Protein AF-A0A7S0LPW2-F1 (afdb_monomer_lite)

Organism: NCBI:txid221442

Sequence (135 aa):
GGEVVAKAKLTKRDVTAEFAHLPLVSHPYGARLLKRLVQAQPFFAGELCSELSGSLKQWAFQGGGWLVLALLECESTSATVVSELSADVAAISSSDALGCRSLADALAKVQASVSVTGKEEQKSTKVAKKRKAPK

Foldseek 3Di:
DDDDDPPPPPDPPPPPVVPVPPDLLLRPVSLVVLLVCVQVPVVSLLVVLVVCQPPLVVSCLSNNLSNLQSSCVRPNRVVSSLVNCVVPLVVLCPDPRPSSVVSSVSSVVVVVVVVVVVDDDDDDDDDDDDDDDDD

Radius of gyration: 26.69 Å; chains: 1; bounding box: 85×32×100 Å

pLDDT: mean 76.05, std 19.32, range [38.28, 93.81]

Secondary structure (DSSP, 8-state):
--------------TTTTTTTS-TTTSHHHHHHHHHHHHH-HHHHHHHHHHTTTTHHHHIIIIIHHHHHHHHHSHHHHHHHHHHHGGGHHHHHT-S-HHHHHHHHHHHHHHHHHHHTT-----------------

Structure (mmCIF, N/CA/C/O backbone):
data_AF-A0A7S0LPW2-F1
#
_entry.id   AF-A0A7S0LPW2-F1
#
loop_
_atom_site.group_PDB
_atom_site.id
_atom_site.type_symbol
_atom_site.label_atom_id
_atom_site.label_alt_id
_atom_site.label_comp_id
_atom_site.label_asym_id
_atom_site.label_entity_id
_atom_site.label_seq_id
_atom_site.pdbx_PDB_ins_code
_atom_site.Cartn_x
_atom_site.Cartn_y
_atom_site.Cartn_z
_atom_site.occupancy
_atom_site.B_iso_or_equiv
_atom_site.auth_seq_id
_atom_site.auth_comp_id
_atom_site.auth_asym_id
_atom_site.auth_atom_id
_atom_site.pdbx_PDB_model_num
ATOM 1 N N . GLY A 1 1 ? 33.174 14.555 -50.058 1.00 38.28 1 GLY A N 1
ATOM 2 C CA . GLY A 1 1 ? 32.525 13.240 -49.909 1.00 38.28 1 GLY A CA 1
ATOM 3 C C . GLY A 1 1 ? 31.468 13.387 -48.848 1.00 38.28 1 GLY A C 1
ATOM 4 O O . GLY A 1 1 ? 31.815 13.806 -47.757 1.00 38.28 1 GLY A O 1
ATOM 5 N N . GLY A 1 2 ? 30.201 13.202 -49.221 1.00 40.41 2 GLY A N 1
ATOM 6 C CA . GLY A 1 2 ? 29.039 13.521 -48.394 1.00 40.41 2 GLY A CA 1
ATOM 7 C C . GLY A 1 2 ? 28.880 12.567 -47.216 1.00 40.41 2 GLY A C 1
ATOM 8 O O . GLY A 1 2 ? 28.758 11.359 -47.399 1.00 40.41 2 GLY A O 1
ATOM 9 N N . GLU A 1 3 ? 28.868 13.143 -46.021 1.00 40.09 3 GLU A N 1
ATOM 10 C CA . GLU A 1 3 ? 28.544 12.479 -44.767 1.00 40.09 3 GLU A CA 1
ATOM 11 C C . GLU A 1 3 ? 27.021 12.318 -44.699 1.00 40.09 3 GLU A C 1
ATOM 13 O O . GLU A 1 3 ? 26.263 13.269 -44.501 1.00 40.09 3 GLU A O 1
ATOM 18 N N . VAL A 1 4 ? 26.555 11.110 -45.009 1.00 49.97 4 VAL A N 1
ATOM 19 C CA . VAL A 1 4 ? 25.130 10.799 -45.081 1.00 49.97 4 VAL A CA 1
ATOM 20 C C . VAL A 1 4 ? 24.617 10.552 -43.668 1.00 49.97 4 VAL A C 1
ATOM 22 O O . VAL A 1 4 ? 24.872 9.513 -43.067 1.00 49.97 4 VAL A O 1
ATOM 25 N N . VAL A 1 5 ? 23.883 11.546 -43.174 1.00 48.16 5 VAL A N 1
ATOM 26 C CA . VAL A 1 5 ? 22.866 11.510 -42.117 1.00 48.16 5 VAL A CA 1
ATOM 27 C C . VAL A 1 5 ? 22.393 10.084 -41.806 1.00 48.16 5 VAL A C 1
ATOM 29 O O . VAL A 1 5 ? 21.581 9.499 -42.533 1.00 48.16 5 VAL A O 1
ATOM 32 N N . ALA A 1 6 ? 22.864 9.534 -40.686 1.00 54.66 6 ALA A N 1
ATOM 33 C CA . ALA A 1 6 ? 22.318 8.315 -40.114 1.00 54.66 6 ALA A CA 1
ATOM 34 C C . ALA A 1 6 ? 20.886 8.601 -39.633 1.00 54.66 6 ALA A C 1
ATOM 36 O O . ALA A 1 6 ? 20.649 9.103 -38.536 1.00 54.66 6 ALA A O 1
ATOM 37 N N . LYS A 1 7 ? 19.910 8.303 -40.497 1.00 46.41 7 LYS A N 1
ATOM 38 C CA . LYS A 1 7 ? 18.485 8.249 -40.162 1.00 46.41 7 LYS A CA 1
ATOM 39 C C . LYS A 1 7 ? 18.294 7.321 -38.960 1.00 46.41 7 LYS A C 1
ATOM 41 O O . LYS A 1 7 ? 18.351 6.099 -39.098 1.00 46.41 7 LYS A O 1
ATOM 46 N N . ALA A 1 8 ? 18.001 7.906 -37.804 1.00 49.44 8 ALA A N 1
ATOM 47 C CA . ALA A 1 8 ? 17.464 7.205 -36.651 1.00 49.44 8 ALA A CA 1
ATOM 48 C C . ALA A 1 8 ? 16.111 6.577 -37.029 1.00 49.44 8 ALA A C 1
ATOM 50 O O . ALA A 1 8 ? 15.056 7.206 -36.952 1.00 49.44 8 ALA A O 1
ATOM 51 N N . LYS A 1 9 ? 16.130 5.315 -37.468 1.00 48.34 9 LYS A N 1
ATOM 52 C CA . LYS A 1 9 ? 14.947 4.455 -37.434 1.00 48.34 9 LYS A CA 1
ATOM 53 C C . LYS A 1 9 ? 14.736 4.072 -35.973 1.00 48.34 9 LYS A C 1
ATOM 55 O O . LYS A 1 9 ? 15.329 3.110 -35.487 1.00 48.34 9 LYS A O 1
ATOM 60 N N . LEU A 1 10 ? 13.894 4.850 -35.293 1.00 50.19 10 LEU A N 1
ATOM 61 C CA . LEU A 1 10 ? 13.269 4.485 -34.027 1.00 50.19 10 LEU A CA 1
ATOM 62 C C . LEU A 1 10 ? 12.425 3.229 -34.284 1.00 50.19 10 LEU A C 1
ATOM 64 O O . LEU A 1 10 ? 11.253 3.279 -34.654 1.00 50.19 10 LEU A O 1
ATOM 68 N N . THR A 1 11 ? 13.086 2.082 -34.218 1.00 49.75 11 THR A N 1
ATOM 69 C CA . THR A 1 11 ? 12.431 0.784 -34.194 1.00 49.75 11 THR A CA 1
ATOM 70 C C . THR A 1 11 ? 11.692 0.714 -32.867 1.00 49.75 11 THR A C 1
ATOM 72 O O . THR A 1 11 ? 12.264 1.037 -31.829 1.00 49.75 11 THR A O 1
ATOM 75 N N . LYS A 1 12 ? 10.406 0.346 -32.912 1.00 54.88 12 LYS A N 1
ATOM 76 C CA . LYS A 1 12 ? 9.613 -0.089 -31.756 1.00 54.88 12 LYS A CA 1
ATOM 77 C C . LYS A 1 12 ? 10.309 -1.311 -31.143 1.00 54.88 12 LYS A C 1
ATOM 79 O O . LYS A 1 12 ? 9.901 -2.438 -31.390 1.00 54.88 12 LYS A O 1
ATO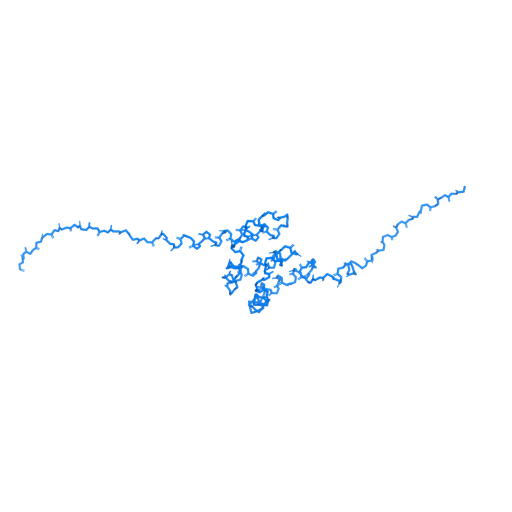M 84 N N . ARG A 1 13 ? 11.433 -1.108 -30.466 1.00 46.53 13 ARG A N 1
ATOM 85 C CA . ARG A 1 13 ? 12.101 -2.140 -29.688 1.00 46.53 13 ARG A CA 1
ATOM 86 C C . ARG A 1 13 ? 11.310 -2.240 -28.403 1.00 46.53 13 ARG A C 1
ATOM 88 O O . ARG A 1 13 ? 11.270 -1.284 -27.641 1.00 46.53 13 ARG A O 1
ATOM 95 N N . ASP A 1 14 ? 10.588 -3.346 -28.283 1.00 51.66 14 ASP A N 1
ATOM 96 C CA . ASP A 1 14 ? 10.263 -4.020 -27.033 1.00 51.66 14 ASP A CA 1
ATOM 97 C C . ASP A 1 14 ? 10.341 -3.158 -25.770 1.00 51.66 14 ASP A C 1
ATOM 99 O O . ASP A 1 14 ? 11.229 -3.317 -24.938 1.00 51.66 14 ASP A O 1
ATOM 103 N N . VAL A 1 15 ? 9.335 -2.304 -25.574 1.00 53.09 15 VAL A N 1
ATOM 104 C CA . VAL A 1 15 ? 9.077 -1.661 -24.272 1.00 53.09 15 VAL A CA 1
ATOM 105 C C . VAL A 1 15 ? 8.919 -2.731 -23.171 1.00 53.09 15 VAL A C 1
ATOM 107 O O . VAL A 1 15 ? 9.103 -2.468 -21.993 1.00 53.09 15 VAL A O 1
ATOM 110 N N . THR A 1 16 ? 8.608 -3.970 -23.555 1.00 53.22 16 THR A N 1
ATOM 111 C CA . THR A 1 16 ? 8.534 -5.175 -22.722 1.00 53.22 16 THR A CA 1
ATOM 112 C C . THR A 1 16 ? 9.888 -5.699 -22.233 1.00 53.22 16 THR A C 1
ATOM 114 O O . THR A 1 16 ? 9.945 -6.253 -21.136 1.00 53.22 16 THR A O 1
ATOM 117 N N . ALA A 1 17 ? 10.981 -5.527 -22.984 1.00 58.19 17 ALA A N 1
ATOM 118 C CA . ALA A 1 17 ? 12.292 -6.063 -22.599 1.00 58.19 17 ALA A CA 1
ATOM 119 C C . ALA A 1 17 ? 12.980 -5.221 -21.511 1.00 58.19 17 ALA A C 1
ATOM 121 O O . ALA A 1 17 ? 13.709 -5.763 -20.680 1.00 58.19 17 ALA A O 1
ATOM 122 N N . GLU A 1 18 ? 12.711 -3.913 -21.472 1.00 63.47 18 GLU A N 1
ATOM 123 C CA . GLU A 1 18 ? 13.328 -2.995 -20.504 1.00 63.47 18 GLU A CA 1
ATOM 124 C C . GLU A 1 18 ? 12.858 -3.224 -19.063 1.00 63.47 18 GLU A C 1
ATOM 126 O O . GLU A 1 18 ? 13.553 -2.839 -18.129 1.00 63.47 18 GLU A O 1
ATOM 131 N N . PHE A 1 19 ? 11.720 -3.892 -18.860 1.00 63.47 19 PHE A N 1
ATOM 132 C CA . PHE A 1 19 ? 11.141 -4.076 -17.527 1.00 63.47 19 PHE A CA 1
ATOM 133 C C . PHE A 1 19 ? 11.024 -5.541 -17.092 1.00 63.47 19 PHE A C 1
ATOM 135 O O . PHE A 1 19 ? 10.684 -5.799 -15.942 1.00 63.47 19 PHE A O 1
ATOM 142 N N . ALA A 1 20 ? 11.351 -6.510 -17.953 1.00 67.81 20 ALA A N 1
ATOM 143 C CA . ALA A 1 20 ? 11.189 -7.940 -17.660 1.00 67.81 20 ALA A CA 1
ATOM 144 C C . ALA A 1 20 ? 11.990 -8.432 -16.436 1.00 67.81 20 ALA A C 1
ATOM 146 O O . ALA A 1 20 ? 11.628 -9.432 -15.824 1.00 67.81 20 ALA A O 1
ATOM 147 N N . HIS A 1 21 ? 13.069 -7.733 -16.077 1.00 72.69 21 HIS A N 1
ATOM 148 C CA . HIS A 1 21 ? 13.916 -8.048 -14.924 1.00 72.69 21 HIS A CA 1
ATOM 149 C C . HIS A 1 21 ? 13.490 -7.321 -13.638 1.00 72.69 21 HIS A C 1
ATOM 151 O O . HIS A 1 21 ? 14.072 -7.562 -12.580 1.00 72.69 21 HIS A O 1
ATOM 157 N N . LEU A 1 22 ? 12.510 -6.412 -13.712 1.00 74.88 22 LEU A N 1
ATOM 158 C CA . LEU A 1 22 ? 12.059 -5.664 -12.547 1.00 74.88 22 LEU A CA 1
ATOM 159 C C . LEU A 1 22 ? 11.082 -6.492 -11.701 1.00 74.88 22 LEU A C 1
ATOM 161 O O . LEU A 1 22 ? 10.182 -7.135 -12.247 1.00 74.88 22 LEU A O 1
ATOM 165 N N . PRO A 1 23 ? 11.195 -6.421 -10.364 1.00 78.50 23 PRO A N 1
ATOM 166 C CA . PRO A 1 23 ? 10.168 -6.918 -9.4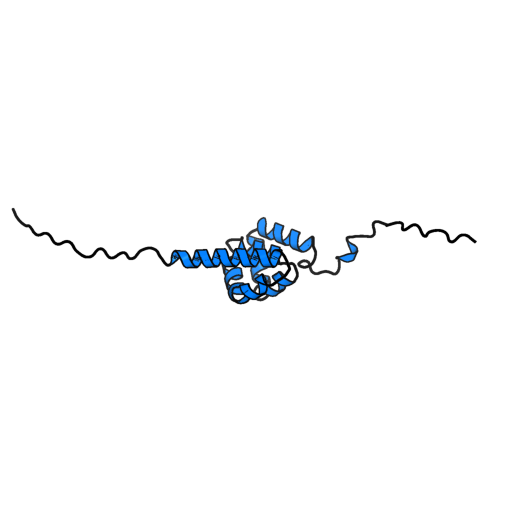60 1.00 78.50 23 PRO A CA 1
ATOM 167 C C . PRO A 1 23 ? 8.773 -6.389 -9.822 1.00 78.50 23 PRO A C 1
ATOM 169 O O . PRO A 1 23 ? 8.612 -5.236 -10.221 1.00 78.50 23 PRO A O 1
ATOM 172 N N . LEU A 1 24 ? 7.733 -7.202 -9.605 1.00 81.81 24 LEU A N 1
ATOM 173 C CA . LEU A 1 24 ? 6.338 -6.839 -9.904 1.00 81.81 24 LEU A CA 1
ATOM 174 C C . LEU A 1 24 ? 5.915 -5.486 -9.305 1.00 81.81 24 LEU A C 1
ATOM 176 O O . LEU A 1 24 ? 5.142 -4.763 -9.927 1.00 81.81 24 LEU A O 1
ATOM 180 N N . VAL A 1 25 ? 6.431 -5.132 -8.125 1.00 81.31 25 VAL A N 1
ATOM 181 C CA . VAL A 1 25 ? 6.108 -3.882 -7.418 1.00 81.31 25 VAL A CA 1
ATOM 182 C C . VAL A 1 25 ? 6.746 -2.635 -8.034 1.00 81.31 25 VAL A C 1
ATOM 184 O O . VAL A 1 25 ? 6.153 -1.560 -7.987 1.00 81.31 25 VAL A O 1
ATOM 187 N N . SER A 1 26 ? 7.927 -2.765 -8.635 1.00 79.38 26 SER A N 1
ATOM 188 C CA . SER A 1 26 ? 8.610 -1.667 -9.326 1.00 79.38 26 SER A CA 1
ATOM 189 C C . SER A 1 26 ? 8.268 -1.631 -10.816 1.00 79.38 26 SER A C 1
ATOM 191 O O . SER A 1 26 ? 8.493 -0.625 -11.489 1.00 79.38 26 SER A O 1
ATOM 193 N N . HIS A 1 27 ? 7.658 -2.702 -11.333 1.00 83.50 27 HIS A N 1
ATOM 194 C CA . HIS A 1 27 ? 7.137 -2.758 -12.686 1.00 83.50 27 HIS A CA 1
ATOM 195 C C . HIS A 1 27 ? 5.888 -1.863 -12.829 1.00 83.50 27 HIS A C 1
ATOM 197 O O . HIS A 1 27 ? 4.886 -2.089 -12.138 1.00 83.50 27 HIS A O 1
ATOM 203 N N . PRO A 1 28 ? 5.853 -0.909 -13.781 1.00 75.38 28 PRO A N 1
ATOM 204 C CA . PRO A 1 28 ? 4.761 0.066 -13.896 1.00 75.38 28 PRO A CA 1
ATOM 205 C C . PRO A 1 28 ? 3.389 -0.587 -14.129 1.00 75.38 28 PRO A C 1
ATOM 207 O O . PRO A 1 28 ? 2.359 -0.092 -13.664 1.00 75.38 28 PRO A O 1
ATOM 210 N N . TYR A 1 29 ? 3.366 -1.732 -14.816 1.00 84.00 29 TYR A N 1
ATOM 211 C CA . TYR A 1 29 ? 2.150 -2.520 -15.026 1.00 84.00 29 TYR A CA 1
ATOM 212 C C . TYR A 1 29 ? 1.904 -3.554 -13.921 1.00 84.00 29 TYR A C 1
ATOM 214 O O . TYR A 1 29 ? 0.751 -3.896 -13.668 1.00 84.00 29 TYR A O 1
ATOM 222 N N . GLY A 1 30 ? 2.959 -4.026 -13.246 1.00 86.56 30 GLY A N 1
ATOM 223 C CA . GLY A 1 30 ? 2.852 -5.059 -12.213 1.00 86.56 30 GLY A CA 1
ATOM 224 C C . GLY A 1 30 ? 2.193 -4.500 -10.958 1.00 86.56 30 GLY A C 1
ATOM 225 O O . GLY A 1 30 ? 1.182 -5.031 -10.504 1.00 86.56 30 GLY A O 1
ATOM 226 N N . ALA A 1 31 ? 2.653 -3.338 -10.492 1.00 85.12 31 ALA A N 1
ATOM 227 C CA . ALA A 1 31 ? 2.050 -2.634 -9.364 1.00 85.12 31 ALA A CA 1
ATOM 228 C C . ALA A 1 31 ? 0.583 -2.270 -9.631 1.00 85.12 31 ALA A C 1
ATOM 230 O O . ALA A 1 31 ? -0.274 -2.386 -8.754 1.00 85.12 31 ALA A O 1
ATOM 231 N N . ARG A 1 32 ? 0.266 -1.864 -10.869 1.00 87.38 32 ARG A N 1
ATOM 232 C CA . ARG A 1 32 ? -1.108 -1.547 -11.273 1.00 87.38 32 ARG A CA 1
ATOM 233 C C . ARG A 1 32 ? -1.992 -2.795 -11.311 1.00 87.38 32 ARG A C 1
ATOM 235 O O . ARG A 1 32 ? -3.140 -2.707 -10.882 1.00 87.38 32 ARG A O 1
ATOM 242 N N . LEU A 1 33 ? -1.482 -3.928 -11.793 1.00 90.56 33 LEU A N 1
ATOM 243 C CA . LEU A 1 33 ? -2.198 -5.203 -11.766 1.00 90.56 33 LEU A CA 1
ATOM 244 C C . LEU A 1 33 ? -2.472 -5.642 -10.324 1.00 90.56 33 LEU A C 1
ATOM 246 O O . LEU A 1 33 ? -3.623 -5.907 -9.990 1.00 90.56 33 LEU A O 1
ATOM 250 N N . LEU A 1 34 ? -1.451 -5.636 -9.464 1.00 89.75 34 LEU A N 1
ATOM 251 C CA . LEU A 1 34 ? -1.589 -5.992 -8.049 1.00 89.75 34 LEU A CA 1
ATOM 252 C C . LEU A 1 34 ? -2.615 -5.100 -7.347 1.00 89.75 34 LEU A C 1
ATOM 254 O O . LEU A 1 34 ? -3.505 -5.608 -6.671 1.00 89.75 34 LEU A O 1
ATOM 258 N N . LYS A 1 35 ? -2.570 -3.783 -7.588 1.00 90.94 35 LYS A N 1
ATOM 259 C CA . LYS A 1 35 ? -3.582 -2.849 -7.079 1.00 90.94 35 LYS A CA 1
ATOM 260 C C . LYS A 1 35 ? -4.994 -3.264 -7.504 1.00 90.94 35 LYS A C 1
ATOM 262 O O . LYS A 1 35 ? -5.905 -3.274 -6.684 1.00 90.94 35 LYS A O 1
ATOM 267 N N . ARG A 1 36 ? -5.193 -3.586 -8.787 1.00 92.62 36 ARG A N 1
ATOM 268 C CA . ARG A 1 36 ? -6.507 -3.999 -9.306 1.00 92.62 36 ARG A CA 1
ATOM 269 C C . ARG A 1 36 ? -6.968 -5.326 -8.710 1.00 92.62 36 ARG A C 1
ATOM 271 O O . ARG A 1 36 ? -8.155 -5.454 -8.439 1.00 92.62 36 ARG A O 1
ATOM 278 N N . LEU A 1 37 ? -6.058 -6.272 -8.482 1.00 91.62 37 LEU A N 1
ATOM 279 C CA . LEU A 1 37 ? -6.372 -7.546 -7.833 1.00 91.62 37 LEU A CA 1
ATOM 280 C C . LEU A 1 37 ? -6.810 -7.342 -6.382 1.00 91.62 37 LEU A C 1
ATOM 282 O O . LEU A 1 37 ? -7.850 -7.865 -6.002 1.00 91.62 37 LEU A O 1
ATOM 286 N N . VAL A 1 38 ? -6.092 -6.517 -5.615 1.00 92.19 38 VAL A N 1
ATOM 287 C CA . VAL A 1 38 ? -6.475 -6.142 -4.241 1.00 92.19 38 VAL A CA 1
ATOM 288 C C . VAL A 1 38 ? -7.863 -5.499 -4.209 1.00 92.19 38 VAL A C 1
ATOM 290 O O . VAL A 1 38 ? -8.702 -5.878 -3.400 1.00 92.19 38 VAL A O 1
ATOM 293 N N . GLN A 1 39 ? -8.139 -4.570 -5.129 1.00 90.75 39 GLN A N 1
ATOM 294 C CA . GLN A 1 39 ? -9.442 -3.900 -5.210 1.00 90.75 39 GLN A CA 1
ATOM 295 C C . GLN A 1 39 ? -10.582 -4.831 -5.649 1.00 90.75 39 GLN A C 1
ATOM 297 O O . GLN A 1 39 ? -11.729 -4.609 -5.272 1.00 90.75 39 GLN A O 1
ATOM 302 N N . ALA A 1 40 ? -10.292 -5.840 -6.473 1.00 91.75 40 ALA A N 1
ATOM 303 C CA . ALA A 1 40 ? -11.297 -6.765 -6.990 1.00 91.75 40 ALA A CA 1
ATOM 304 C C . ALA A 1 40 ? -11.552 -7.963 -6.063 1.00 91.75 40 ALA A C 1
ATOM 306 O O . ALA A 1 40 ? -12.635 -8.542 -6.112 1.00 91.75 40 ALA A O 1
ATOM 307 N N . GLN A 1 41 ? -10.558 -8.371 -5.270 1.00 92.94 41 GLN A N 1
ATOM 308 C CA . GLN A 1 41 ? -10.572 -9.610 -4.496 1.00 92.94 41 GLN A CA 1
ATOM 309 C C . GLN A 1 41 ? -10.084 -9.349 -3.059 1.00 92.94 41 GLN A C 1
ATOM 311 O O . GLN A 1 41 ? -8.879 -9.389 -2.802 1.00 92.94 41 GLN A O 1
ATOM 316 N N . PRO A 1 42 ? -11.001 -9.148 -2.093 1.00 87.25 42 PRO A N 1
A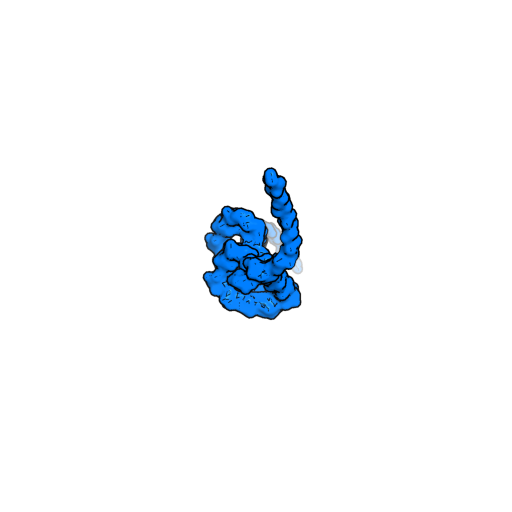TOM 317 C CA . PRO A 1 42 ? -10.643 -8.910 -0.690 1.00 87.25 42 PRO A CA 1
ATOM 318 C C . PRO A 1 42 ? -9.839 -10.060 -0.070 1.00 87.25 42 PRO A C 1
ATOM 320 O O . PRO A 1 42 ? -8.942 -9.838 0.736 1.00 87.25 42 PRO A O 1
ATOM 323 N N . PHE A 1 43 ? -10.109 -11.299 -0.494 1.00 91.69 43 PHE A N 1
ATOM 324 C CA . PHE A 1 43 ? -9.340 -12.468 -0.065 1.00 91.69 43 PHE A CA 1
ATOM 325 C C . PHE A 1 43 ? -7.867 -12.378 -0.495 1.00 91.69 43 PHE A C 1
ATOM 327 O O . PHE A 1 43 ? -6.971 -12.613 0.308 1.00 91.69 43 PHE A O 1
ATOM 334 N N . PHE A 1 44 ? -7.609 -11.958 -1.739 1.00 92.12 44 PHE A N 1
ATOM 335 C CA . PHE A 1 44 ? -6.246 -11.740 -2.229 1.00 92.12 44 PHE A CA 1
ATOM 336 C C . PHE A 1 44 ? -5.540 -10.622 -1.457 1.00 92.12 44 PHE A C 1
ATOM 338 O O . PHE A 1 44 ? -4.352 -10.736 -1.178 1.00 92.12 44 PHE A O 1
ATOM 345 N N . ALA A 1 45 ? -6.264 -9.559 -1.090 1.00 92.25 45 ALA A N 1
ATOM 346 C CA . ALA A 1 45 ? -5.723 -8.500 -0.244 1.00 92.25 45 ALA A CA 1
ATOM 347 C C . ALA A 1 45 ? -5.233 -9.054 1.102 1.00 92.25 45 ALA A C 1
ATOM 349 O O . ALA A 1 45 ? -4.118 -8.736 1.508 1.00 92.25 45 ALA A O 1
ATOM 350 N N . GLY A 1 46 ? -6.033 -9.910 1.748 1.00 89.94 46 GLY A N 1
ATOM 351 C CA . GLY A 1 46 ? -5.679 -10.583 3.000 1.00 89.94 46 GLY A CA 1
ATOM 352 C C . GLY A 1 46 ? -4.394 -11.404 2.890 1.00 89.94 46 GLY A C 1
ATOM 353 O O . GLY A 1 46 ? -3.435 -11.122 3.604 1.00 89.94 46 GLY A O 1
ATOM 354 N N . GLU A 1 47 ? -4.352 -12.349 1.948 1.00 93.81 47 GLU A N 1
ATOM 355 C CA . GLU A 1 47 ? -3.177 -13.203 1.702 1.00 93.81 47 GLU A CA 1
ATOM 356 C C . GLU A 1 47 ? -1.924 -12.375 1.385 1.00 93.81 47 GLU A C 1
ATOM 358 O O . GLU A 1 47 ? -0.860 -12.578 1.970 1.00 93.81 47 GLU A O 1
ATOM 363 N N . LEU A 1 48 ? -2.059 -11.378 0.504 1.00 91.25 48 LEU A N 1
ATOM 364 C CA . LEU A 1 48 ? -0.951 -10.500 0.143 1.00 91.25 48 LEU A CA 1
ATOM 365 C C . LEU A 1 48 ? -0.470 -9.676 1.343 1.00 91.25 48 LEU A C 1
ATOM 367 O O . LEU A 1 48 ? 0.729 -9.497 1.520 1.00 91.25 48 LEU A O 1
ATOM 371 N N . CYS A 1 49 ? -1.374 -9.166 2.177 1.00 92.12 49 CYS A N 1
ATOM 372 C CA . CYS A 1 49 ? -0.997 -8.409 3.368 1.00 92.12 49 CYS A CA 1
ATOM 373 C C . CYS A 1 49 ? -0.276 -9.282 4.402 1.00 92.12 49 CYS A C 1
ATOM 375 O O . CYS A 1 49 ? 0.644 -8.795 5.057 1.00 92.12 49 CYS A O 1
ATOM 377 N N . SER A 1 50 ? -0.669 -10.550 4.547 1.00 91.50 50 SER A N 1
ATOM 378 C CA . SER A 1 50 ? 0.027 -11.509 5.408 1.00 91.50 50 SER A CA 1
ATOM 379 C C . SER A 1 50 ? 1.444 -11.790 4.907 1.00 91.50 50 SER A C 1
ATOM 381 O O . SER A 1 50 ? 2.387 -11.703 5.693 1.00 91.50 50 SER A O 1
ATOM 383 N N . GLU A 1 51 ? 1.609 -12.029 3.605 1.00 91.69 51 GLU A N 1
ATOM 384 C CA . GLU A 1 51 ? 2.920 -12.264 2.984 1.00 91.69 51 GLU A CA 1
ATOM 385 C C . GLU A 1 51 ? 3.840 -11.035 3.077 1.00 91.69 51 GLU A C 1
ATOM 387 O O . GLU A 1 51 ? 5.046 -11.152 3.279 1.00 91.69 51 GLU A O 1
ATOM 392 N N . LEU A 1 52 ? 3.270 -9.833 2.947 1.00 88.94 52 LEU A N 1
ATOM 393 C CA . LEU A 1 52 ? 4.018 -8.574 2.976 1.00 88.94 52 LEU A CA 1
ATOM 394 C C . LEU A 1 52 ? 4.228 -8.006 4.382 1.00 88.94 52 LEU A C 1
ATOM 396 O O . LEU A 1 52 ? 4.893 -6.972 4.512 1.00 88.94 52 LEU A O 1
ATOM 400 N N . SER A 1 53 ? 3.683 -8.649 5.415 1.00 87.81 53 SER A N 1
ATOM 401 C CA . SER A 1 53 ? 3.783 -8.168 6.791 1.00 87.81 53 SER A CA 1
ATOM 402 C C . SER A 1 53 ? 5.245 -7.990 7.223 1.00 87.81 53 SER A C 1
ATOM 404 O O . SER A 1 53 ? 6.105 -8.843 7.001 1.00 87.81 53 SER A O 1
ATOM 406 N N . GLY A 1 54 ? 5.554 -6.827 7.791 1.00 88.31 54 GLY A N 1
ATOM 407 C CA . GLY A 1 54 ? 6.914 -6.417 8.159 1.00 88.31 54 GLY A CA 1
ATOM 408 C C . GLY A 1 54 ? 7.754 -5.832 7.013 1.00 88.31 54 GLY A C 1
ATOM 409 O O . GLY A 1 54 ? 8.897 -5.432 7.244 1.00 88.31 54 GLY A O 1
ATOM 410 N N . SER A 1 55 ? 7.222 -5.760 5.789 1.00 91.31 55 SER A N 1
ATOM 411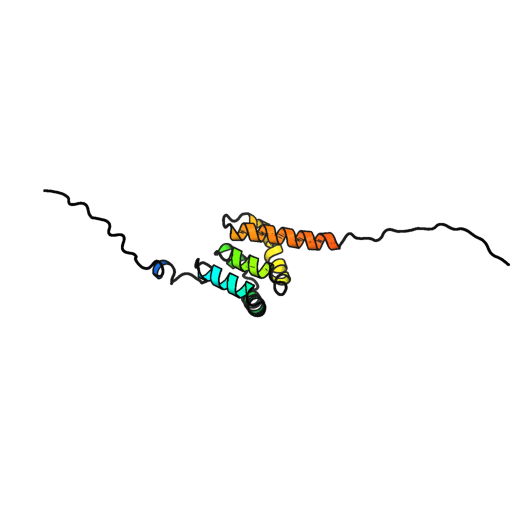 C CA . SER A 1 55 ? 7.913 -5.202 4.617 1.00 91.31 55 SER A CA 1
ATOM 412 C C . SER A 1 55 ? 7.109 -4.139 3.854 1.00 91.31 55 SER A C 1
ATOM 414 O O . SER A 1 55 ? 7.584 -3.621 2.834 1.00 91.31 55 SER A O 1
ATOM 416 N N . LEU A 1 56 ? 5.930 -3.739 4.347 1.00 90.88 56 LEU A N 1
ATOM 417 C CA . LEU A 1 56 ? 5.034 -2.798 3.661 1.00 90.88 56 LEU A CA 1
ATOM 418 C C . LEU A 1 56 ? 5.702 -1.445 3.408 1.00 90.88 56 LEU A C 1
ATOM 420 O O . LEU A 1 56 ? 5.508 -0.837 2.352 1.00 90.88 56 LEU A O 1
ATOM 424 N N . LYS A 1 57 ? 6.545 -0.997 4.344 1.00 90.88 57 LYS A N 1
ATOM 425 C CA . LYS A 1 57 ? 7.344 0.223 4.196 1.00 90.88 57 LYS A CA 1
ATOM 426 C C . LYS A 1 57 ? 8.238 0.138 2.963 1.00 90.88 57 LYS A C 1
ATOM 428 O O . LYS A 1 57 ? 8.200 1.015 2.103 1.00 90.88 57 LYS A O 1
ATOM 433 N N . GLN A 1 58 ? 9.034 -0.924 2.865 1.00 90.50 58 GLN A N 1
ATOM 434 C CA . GLN A 1 58 ? 9.963 -1.121 1.755 1.00 90.50 58 GLN A CA 1
ATOM 435 C C . GLN A 1 58 ? 9.212 -1.174 0.423 1.00 90.50 58 GLN A C 1
ATOM 437 O O . GLN A 1 58 ? 9.620 -0.527 -0.542 1.00 90.50 58 GLN A O 1
ATOM 442 N N . TRP A 1 59 ? 8.077 -1.871 0.391 1.00 89.88 59 TRP A N 1
ATOM 443 C CA . TRP A 1 59 ? 7.216 -1.937 -0.784 1.00 89.88 59 TRP A CA 1
ATOM 444 C C . TRP A 1 59 ? 6.673 -0.569 -1.195 1.00 89.88 59 TRP A C 1
ATOM 446 O O . TRP A 1 59 ? 6.689 -0.246 -2.384 1.00 89.88 59 TRP A O 1
ATOM 456 N N . ALA A 1 60 ? 6.261 0.267 -0.238 1.00 89.75 60 ALA A N 1
ATOM 457 C CA . ALA A 1 60 ? 5.822 1.628 -0.528 1.00 89.75 60 ALA A CA 1
ATOM 458 C C . ALA A 1 60 ? 6.923 2.435 -1.243 1.00 89.75 60 ALA A C 1
ATOM 460 O O . ALA A 1 60 ? 6.664 3.010 -2.305 1.00 89.75 60 ALA A O 1
ATOM 461 N N . PHE A 1 61 ? 8.161 2.394 -0.732 1.00 88.25 61 PHE A N 1
ATOM 462 C CA . PHE A 1 61 ? 9.306 3.112 -1.311 1.00 88.25 61 PHE A CA 1
ATOM 463 C C . PHE A 1 61 ? 9.797 2.549 -2.654 1.00 88.25 61 PHE A C 1
ATOM 465 O O . PHE A 1 61 ? 10.355 3.297 -3.452 1.00 88.25 61 PHE A O 1
ATOM 472 N N . GLN A 1 62 ? 9.565 1.267 -2.949 1.00 87.69 62 GLN A N 1
ATOM 473 C CA . GLN A 1 62 ? 9.964 0.632 -4.216 1.00 87.69 62 GLN A CA 1
ATOM 474 C C . GLN A 1 62 ? 8.984 0.872 -5.383 1.00 87.69 62 GLN A C 1
ATOM 476 O O . GLN A 1 62 ? 9.086 0.225 -6.424 1.00 87.69 62 GLN A O 1
ATOM 481 N N . GLY A 1 63 ? 8.033 1.798 -5.232 1.00 83.69 63 GLY A N 1
ATOM 482 C CA . GLY A 1 63 ? 7.004 2.091 -6.240 1.00 83.69 63 GLY A CA 1
ATOM 483 C C . GLY A 1 63 ? 5.649 1.435 -5.956 1.00 83.69 63 GLY A C 1
ATOM 484 O O . GLY A 1 63 ? 4.665 1.721 -6.641 1.00 83.69 63 GLY A O 1
ATOM 485 N N . GLY A 1 64 ? 5.558 0.640 -4.889 1.00 88.44 64 GLY A N 1
ATOM 486 C CA . GLY A 1 64 ? 4.339 -0.013 -4.422 1.00 88.44 64 GLY A CA 1
ATOM 487 C C . GLY A 1 64 ? 3.422 0.870 -3.582 1.00 88.44 64 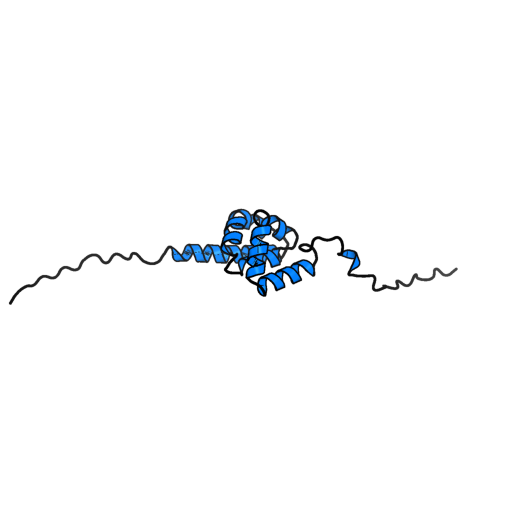GLY A C 1
ATOM 488 O O . GLY A 1 64 ? 2.421 0.369 -3.082 1.00 88.44 64 GLY A O 1
ATOM 489 N N . GLY A 1 65 ? 3.695 2.171 -3.427 1.00 90.75 65 GLY A N 1
ATOM 490 C CA . GLY A 1 65 ? 2.866 3.060 -2.597 1.00 90.75 65 GLY A CA 1
ATOM 491 C C . GLY A 1 65 ? 1.370 3.010 -2.946 1.00 90.75 65 GLY A C 1
ATOM 492 O O . GLY A 1 65 ? 0.523 2.987 -2.061 1.00 90.75 65 GLY A O 1
ATOM 493 N N . TRP A 1 66 ? 1.030 2.872 -4.232 1.00 90.81 66 TRP A N 1
ATOM 494 C CA . TRP A 1 66 ? -0.361 2.719 -4.684 1.00 90.81 66 TRP A CA 1
ATOM 495 C C . TRP A 1 66 ? -0.997 1.365 -4.354 1.00 90.81 66 TRP A C 1
ATOM 497 O O . TRP A 1 66 ? -2.221 1.285 -4.252 1.00 90.81 66 TRP A O 1
ATOM 507 N N . LEU A 1 67 ? -0.191 0.308 -4.247 1.00 92.12 67 LEU A N 1
ATOM 508 C CA . LEU A 1 67 ? -0.637 -1.018 -3.823 1.00 92.12 67 LEU A CA 1
ATOM 509 C C . LEU A 1 67 ? -0.903 -1.017 -2.318 1.00 92.12 67 LEU A C 1
ATOM 511 O O . LEU A 1 67 ? -1.969 -1.443 -1.889 1.00 92.12 67 LEU A O 1
ATOM 515 N N . VAL A 1 68 ? 0.033 -0.476 -1.539 1.00 93.19 68 VAL A N 1
ATOM 516 C CA . VAL A 1 68 ? -0.102 -0.347 -0.084 1.00 93.19 68 VAL A CA 1
ATOM 517 C C . VAL A 1 68 ? -1.292 0.549 0.275 1.00 93.19 68 VAL A C 1
ATOM 519 O O . VAL A 1 68 ? -2.049 0.221 1.182 1.00 93.19 68 VAL A O 1
ATOM 522 N N . LEU A 1 69 ? -1.537 1.618 -0.492 1.00 92.69 69 LEU A N 1
ATOM 523 C CA . LEU A 1 69 ? -2.753 2.425 -0.358 1.00 92.69 69 LEU A CA 1
ATOM 524 C C . LEU A 1 69 ? -4.024 1.594 -0.590 1.00 92.69 69 LEU A C 1
ATOM 526 O O . LEU A 1 69 ? -4.975 1.722 0.167 1.00 92.69 69 LEU A O 1
ATOM 530 N N . ALA A 1 70 ? -4.046 0.717 -1.596 1.00 92.94 70 ALA A N 1
ATOM 531 C CA . ALA A 1 70 ? -5.207 -0.141 -1.836 1.00 92.94 70 ALA A CA 1
ATOM 532 C C . ALA A 1 70 ? -5.412 -1.186 -0.726 1.00 92.94 70 ALA A C 1
ATOM 534 O O . ALA A 1 70 ? -6.552 -1.513 -0.407 1.00 92.94 70 ALA A O 1
ATOM 535 N N . LEU A 1 71 ? -4.332 -1.680 -0.110 1.00 92.88 71 LEU A N 1
ATOM 536 C CA . LEU A 1 71 ? -4.415 -2.527 1.086 1.00 92.88 71 LEU A CA 1
ATOM 537 C C . LEU A 1 71 ? -4.938 -1.741 2.299 1.00 92.88 71 LEU A C 1
ATOM 539 O O . LEU A 1 71 ? -5.685 -2.287 3.104 1.00 92.88 71 LEU A O 1
ATOM 543 N N . LEU A 1 72 ? -4.593 -0.459 2.423 1.00 93.38 72 LEU A N 1
ATOM 544 C CA . LEU A 1 72 ? -5.141 0.412 3.465 1.00 93.38 72 LEU A CA 1
ATOM 545 C C . LEU A 1 72 ? -6.641 0.685 3.264 1.00 93.38 72 LEU A C 1
ATOM 547 O O . LEU A 1 72 ? -7.388 0.738 4.235 1.00 93.38 72 LEU A O 1
ATOM 551 N N . GLU A 1 73 ? -7.079 0.854 2.014 1.00 91.25 73 GLU A N 1
ATOM 552 C CA . GLU A 1 73 ? -8.490 1.055 1.649 1.00 91.25 73 GLU A CA 1
ATOM 553 C C . GLU A 1 73 ? -9.346 -0.211 1.838 1.00 91.25 73 GLU A C 1
ATOM 555 O O . GLU A 1 73 ? -10.571 -0.122 1.904 1.00 91.25 73 GLU A O 1
ATOM 560 N N . CYS A 1 74 ? -8.725 -1.389 1.918 1.00 91.12 74 CYS A N 1
ATOM 561 C CA . CYS A 1 74 ? -9.426 -2.647 2.129 1.00 91.12 74 CYS A CA 1
ATOM 562 C C . CYS A 1 74 ? -9.666 -2.895 3.627 1.00 91.12 74 CYS A C 1
ATOM 564 O O . CYS A 1 74 ? -8.732 -2.933 4.428 1.00 91.12 74 CYS A O 1
ATOM 566 N N . GLU A 1 75 ? -10.929 -3.104 4.006 1.00 88.12 75 GLU A N 1
ATOM 567 C CA . GLU A 1 75 ? -11.355 -3.231 5.406 1.00 88.12 75 GLU A CA 1
ATOM 568 C C . GLU A 1 75 ? -10.602 -4.342 6.155 1.00 88.12 75 GLU A C 1
ATOM 570 O O . GLU A 1 75 ? -10.107 -4.109 7.258 1.00 88.12 75 GLU A O 1
ATOM 575 N N . SER A 1 76 ? -10.414 -5.506 5.523 1.00 88.31 76 SER A N 1
ATOM 576 C CA . SER A 1 76 ? -9.767 -6.677 6.130 1.00 88.31 76 SER A CA 1
ATOM 577 C C . SER A 1 76 ? -8.276 -6.497 6.426 1.00 88.31 76 SER A C 1
ATOM 579 O O . SER A 1 76 ? -7.740 -7.203 7.274 1.00 88.31 76 SER A O 1
ATOM 581 N N . THR A 1 77 ? -7.595 -5.581 5.735 1.00 92.81 77 THR A N 1
ATOM 582 C CA . THR A 1 77 ? -6.137 -5.384 5.848 1.00 92.81 77 THR A CA 1
ATOM 583 C C . THR A 1 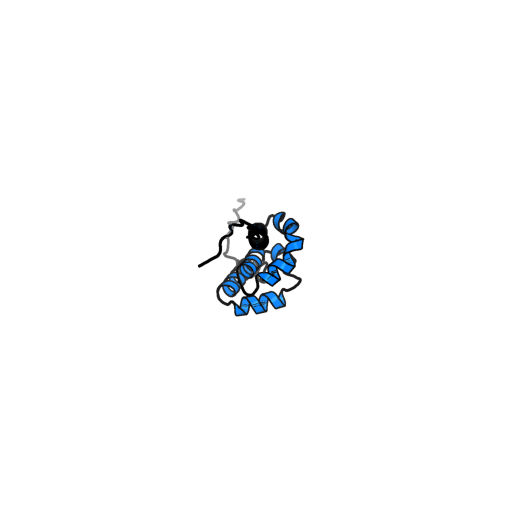77 ? -5.755 -4.035 6.445 1.00 92.81 77 THR A C 1
ATOM 585 O O . THR A 1 77 ? -4.635 -3.876 6.930 1.00 92.81 77 THR A O 1
ATOM 588 N N . SER A 1 78 ? -6.688 -3.081 6.469 1.00 91.88 78 SER A N 1
ATOM 589 C CA . SER A 1 78 ? -6.493 -1.714 6.959 1.00 91.88 78 SER A CA 1
ATOM 590 C C . SER A 1 78 ? -5.800 -1.644 8.327 1.00 91.88 78 SER A C 1
ATOM 592 O O . SER A 1 78 ? -4.823 -0.914 8.483 1.00 91.88 78 SER A O 1
ATOM 594 N N . ALA A 1 79 ? -6.238 -2.448 9.301 1.00 89.88 79 ALA A N 1
ATOM 595 C CA . ALA A 1 79 ? -5.687 -2.456 10.655 1.00 89.88 79 ALA A CA 1
ATOM 596 C C . ALA A 1 79 ? -4.205 -2.867 10.689 1.00 89.88 79 ALA A C 1
ATOM 598 O O . ALA A 1 79 ? -3.399 -2.223 11.363 1.00 89.88 79 ALA A O 1
ATOM 599 N N . THR A 1 80 ? -3.833 -3.896 9.924 1.00 90.88 80 THR A N 1
ATOM 600 C CA . THR A 1 80 ? -2.448 -4.375 9.816 1.00 90.88 80 THR A CA 1
ATOM 601 C C . THR A 1 80 ? -1.557 -3.317 9.176 1.00 90.88 80 THR A C 1
ATOM 603 O O . THR A 1 80 ? -0.498 -2.992 9.712 1.00 90.88 80 THR A O 1
ATOM 606 N N . VAL A 1 81 ? -2.021 -2.710 8.077 1.00 92.50 81 VAL A N 1
ATOM 607 C CA . VAL A 1 81 ? -1.272 -1.661 7.370 1.00 92.50 81 VAL A CA 1
ATOM 608 C C . VAL A 1 81 ? -1.065 -0.431 8.259 1.00 92.50 81 VAL A C 1
ATOM 610 O O . VAL A 1 81 ? 0.039 0.111 8.309 1.00 92.50 81 VAL A O 1
ATOM 613 N N . VAL A 1 82 ? -2.094 -0.001 8.999 1.00 92.19 82 VAL A N 1
ATOM 614 C CA . VAL A 1 82 ? -1.975 1.112 9.957 1.00 92.19 82 VAL A CA 1
ATOM 615 C C . VAL A 1 82 ? -0.993 0.765 11.070 1.00 92.19 82 VAL A C 1
ATOM 617 O O . VAL A 1 82 ? -0.131 1.584 11.386 1.00 92.19 82 VAL A O 1
ATOM 620 N N . SER A 1 83 ? -1.098 -0.431 11.652 1.00 90.81 83 SER A N 1
ATOM 621 C CA . SER A 1 83 ? -0.201 -0.872 12.722 1.00 90.81 83 SER A CA 1
ATOM 622 C C . SER A 1 83 ? 1.261 -0.819 12.282 1.00 90.81 83 SER A C 1
ATOM 624 O O . SER A 1 83 ? 2.097 -0.298 13.016 1.00 90.81 83 SER A O 1
ATOM 626 N N . GLU A 1 84 ? 1.566 -1.308 11.081 1.00 91.81 84 GLU A N 1
ATOM 627 C CA . GLU A 1 84 ? 2.939 -1.392 10.583 1.00 91.81 84 GLU A CA 1
ATOM 628 C C . GLU A 1 84 ? 3.503 -0.029 10.159 1.00 91.81 84 GLU A C 1
ATOM 630 O O . GLU A 1 84 ? 4.645 0.294 10.471 1.00 91.81 84 GLU A O 1
ATOM 635 N N . LEU A 1 85 ? 2.706 0.801 9.480 1.00 91.75 85 LEU A N 1
ATOM 636 C CA . LEU A 1 85 ? 3.199 2.046 8.876 1.00 91.75 85 LEU A CA 1
ATOM 637 C C . LEU A 1 85 ? 3.028 3.281 9.762 1.00 91.75 85 LEU A C 1
ATOM 639 O O . LEU A 1 85 ? 3.552 4.344 9.425 1.00 91.75 85 LEU A O 1
ATOM 643 N N . SER A 1 86 ? 2.317 3.170 10.886 1.00 87.44 86 SER A N 1
ATOM 644 C CA . SER A 1 86 ? 2.043 4.298 11.789 1.00 87.44 86 SER A CA 1
ATOM 645 C C . SER A 1 86 ? 3.309 4.996 12.292 1.00 87.44 86 SER A C 1
ATOM 647 O O . SER A 1 86 ? 3.331 6.224 12.375 1.00 87.44 86 SER A O 1
ATOM 649 N N . ALA A 1 87 ? 4.370 4.238 12.575 1.00 87.19 87 ALA A N 1
ATOM 650 C CA . ALA A 1 87 ? 5.653 4.774 13.028 1.00 87.19 87 ALA A CA 1
ATOM 651 C C . ALA A 1 87 ? 6.449 5.464 11.902 1.00 87.19 87 ALA A C 1
ATOM 653 O O . ALA A 1 87 ? 7.315 6.295 12.171 1.00 87.19 87 ALA A O 1
ATOM 654 N N . ASP A 1 88 ? 6.139 5.151 10.642 1.00 90.06 88 ASP A N 1
ATOM 655 C CA . ASP A 1 88 ? 6.908 5.564 9.468 1.00 90.06 88 ASP A CA 1
ATOM 656 C C . ASP A 1 88 ? 6.213 6.633 8.615 1.00 90.06 88 ASP A C 1
ATOM 658 O O . ASP A 1 88 ? 6.755 7.038 7.585 1.00 90.06 88 ASP A O 1
ATOM 662 N N . VAL A 1 89 ? 5.051 7.146 9.036 1.00 88.25 89 VAL A N 1
ATOM 663 C CA . VAL A 1 89 ? 4.273 8.155 8.286 1.00 88.25 89 VAL A CA 1
ATOM 664 C C . VAL A 1 89 ? 5.135 9.357 7.887 1.00 88.25 89 VAL A C 1
ATOM 666 O O . VAL A 1 89 ? 5.077 9.796 6.739 1.00 88.25 89 VAL A O 1
ATOM 669 N N . ALA A 1 90 ? 5.993 9.848 8.788 1.00 87.31 90 ALA A N 1
ATOM 670 C CA . ALA A 1 90 ? 6.890 10.967 8.498 1.00 87.31 90 ALA A CA 1
ATOM 671 C C . ALA A 1 90 ? 7.878 10.638 7.363 1.00 87.31 90 ALA A C 1
ATOM 673 O O . ALA A 1 90 ? 8.031 11.431 6.433 1.00 87.31 90 ALA A O 1
ATOM 674 N N . ALA A 1 91 ? 8.486 9.448 7.392 1.00 89.12 91 ALA A N 1
ATOM 675 C CA . ALA A 1 91 ? 9.407 8.987 6.353 1.00 89.12 91 ALA A CA 1
ATOM 676 C C . ALA A 1 91 ? 8.697 8.745 5.011 1.00 89.12 91 ALA A C 1
ATOM 678 O O . ALA A 1 91 ? 9.259 9.005 3.952 1.00 89.12 91 ALA A O 1
ATOM 679 N N . ILE A 1 92 ? 7.458 8.251 5.037 1.00 89.19 92 ILE A N 1
ATOM 680 C CA . ILE A 1 92 ? 6.660 8.030 3.824 1.00 89.19 92 ILE A CA 1
ATOM 681 C C . ILE A 1 92 ? 6.250 9.378 3.211 1.00 89.19 92 ILE A C 1
ATOM 683 O O . ILE A 1 92 ? 6.309 9.546 1.992 1.00 89.19 92 ILE A O 1
ATOM 687 N N . SER A 1 93 ? 5.887 10.359 4.043 1.00 90.12 93 SER A N 1
ATOM 688 C CA . SER A 1 93 ? 5.461 11.691 3.595 1.00 90.12 93 SER A CA 1
ATOM 689 C C . SER A 1 93 ? 6.581 12.510 2.944 1.00 90.12 93 SER A C 1
ATOM 691 O O . SER A 1 93 ? 6.309 13.312 2.052 1.00 90.12 93 SER A O 1
ATOM 693 N N . SER A 1 94 ? 7.838 12.282 3.342 1.00 89.19 94 SER A N 1
ATOM 694 C CA . SER A 1 94 ? 9.010 12.946 2.761 1.00 89.19 94 SER A CA 1
ATOM 695 C C . SER A 1 94 ? 9.479 12.329 1.440 1.00 89.19 94 SER A C 1
ATOM 697 O O . SER A 1 94 ? 10.421 12.832 0.833 1.00 89.19 94 SER A O 1
ATOM 699 N N . SER A 1 95 ? 8.842 11.251 0.974 1.00 89.31 95 SER A N 1
ATOM 700 C CA . SER A 1 95 ? 9.171 10.625 -0.304 1.00 89.31 95 SER A CA 1
ATOM 701 C C . SER A 1 95 ? 8.644 11.436 -1.493 1.00 89.31 95 SER A C 1
ATOM 703 O O . SER A 1 95 ? 7.484 11.851 -1.522 1.00 89.31 95 SER A O 1
ATOM 705 N N . ASP A 1 96 ? 9.455 11.567 -2.546 1.00 85.06 96 ASP A N 1
ATOM 706 C CA . ASP A 1 96 ? 9.044 12.220 -3.799 1.00 85.06 96 ASP A CA 1
ATOM 707 C C . ASP A 1 96 ? 7.963 11.433 -4.562 1.00 85.06 96 ASP A C 1
ATOM 709 O O . ASP A 1 96 ? 7.197 11.995 -5.361 1.00 85.06 96 ASP A O 1
ATOM 713 N N . ALA A 1 97 ? 7.852 10.129 -4.293 1.00 86.94 97 ALA A N 1
ATOM 714 C CA . ALA A 1 97 ? 6.882 9.258 -4.934 1.00 86.94 97 ALA A CA 1
ATOM 715 C C . ALA A 1 97 ? 5.446 9.680 -4.581 1.00 86.94 97 ALA A C 1
ATOM 717 O O . ALA A 1 97 ? 5.032 9.674 -3.421 1.00 86.94 97 ALA A O 1
ATOM 718 N N . LEU A 1 98 ? 4.645 9.996 -5.605 1.00 87.12 98 LEU A N 1
ATOM 719 C CA . LEU A 1 98 ? 3.238 10.389 -5.436 1.00 87.12 98 LEU A CA 1
ATOM 720 C C . LEU A 1 98 ? 2.429 9.346 -4.652 1.00 87.12 98 LEU A C 1
ATOM 722 O O . LEU A 1 98 ? 1.625 9.713 -3.803 1.00 87.12 98 LEU A O 1
ATOM 726 N N . GLY A 1 99 ? 2.683 8.054 -4.895 1.00 87.81 99 GLY A N 1
ATOM 727 C CA . GLY A 1 99 ? 2.013 6.969 -4.175 1.00 87.81 99 GLY A CA 1
ATOM 728 C C . GLY A 1 99 ? 2.301 6.977 -2.671 1.00 87.81 99 GLY A C 1
ATOM 729 O O . GLY A 1 99 ? 1.396 6.714 -1.888 1.00 87.81 99 GLY A O 1
ATOM 730 N N . CYS A 1 100 ? 3.522 7.334 -2.260 1.00 90.38 100 CYS A N 1
ATOM 731 C CA . CYS A 1 100 ? 3.886 7.464 -0.849 1.00 90.38 100 CYS A CA 1
ATOM 732 C C . CYS A 1 100 ? 3.188 8.663 -0.201 1.00 90.38 100 CYS A C 1
ATOM 734 O O . CYS A 1 100 ? 2.607 8.524 0.869 1.00 90.38 100 CYS A O 1
ATOM 736 N N . ARG A 1 101 ? 3.155 9.821 -0.870 1.00 91.12 101 ARG A N 1
ATOM 737 C CA . ARG A 1 101 ? 2.449 11.004 -0.346 1.00 91.12 101 ARG A CA 1
ATOM 738 C C . ARG A 1 101 ? 0.953 10.749 -0.161 1.00 91.12 101 ARG A C 1
ATOM 740 O O . ARG A 1 101 ? 0.420 11.010 0.911 1.00 91.12 101 ARG A O 1
ATOM 747 N N . SER A 1 102 ? 0.297 10.145 -1.155 1.00 92.19 102 SER A N 1
ATOM 748 C CA . SER A 1 102 ? -1.115 9.757 -1.032 1.00 92.19 102 SER A CA 1
ATOM 749 C C . SER A 1 102 ? -1.356 8.726 0.077 1.00 92.19 102 SER A C 1
ATOM 751 O O . SER A 1 102 ? -2.369 8.806 0.768 1.00 92.19 102 SER A O 1
ATOM 753 N N . LEU A 1 103 ? -0.429 7.784 0.277 1.00 91.75 103 LEU A N 1
ATOM 754 C CA . LEU A 1 103 ? -0.479 6.829 1.383 1.00 91.75 103 LEU A CA 1
ATOM 755 C C . LEU A 1 103 ? -0.349 7.521 2.747 1.00 91.75 103 LEU A C 1
ATOM 757 O O . LEU A 1 103 ? -1.133 7.226 3.646 1.00 91.75 103 LEU A O 1
ATOM 761 N N . ALA A 1 104 ? 0.592 8.455 2.898 1.00 91.25 104 ALA A N 1
ATOM 762 C CA . ALA A 1 104 ? 0.770 9.220 4.130 1.00 91.25 104 ALA A CA 1
ATOM 763 C C . ALA A 1 104 ? -0.480 10.049 4.475 1.00 91.25 104 ALA A C 1
ATOM 765 O O . ALA A 1 104 ? -0.937 10.018 5.618 1.00 91.25 104 ALA A O 1
ATOM 766 N N . ASP A 1 105 ? -1.084 10.711 3.484 1.00 91.19 105 ASP A N 1
ATOM 767 C CA . ASP A 1 105 ? -2.334 11.460 3.670 1.00 91.19 105 ASP A CA 1
ATOM 768 C C . ASP A 1 105 ? -3.495 10.548 4.097 1.00 91.19 105 ASP A C 1
ATOM 770 O O . ASP A 1 105 ? -4.297 10.909 4.963 1.00 91.19 105 ASP A O 1
ATOM 774 N N . ALA A 1 106 ? -3.606 9.362 3.494 1.00 91.25 106 ALA A N 1
ATOM 775 C CA . ALA A 1 106 ? -4.634 8.388 3.848 1.00 91.25 106 ALA A CA 1
ATOM 776 C C . ALA A 1 106 ? -4.432 7.840 5.270 1.00 91.25 106 ALA A C 1
ATOM 778 O O . ALA A 1 106 ? -5.386 7.802 6.047 1.00 91.25 106 ALA A O 1
ATOM 779 N N . LEU A 1 107 ? -3.195 7.502 5.646 1.00 88.81 107 LEU A N 1
ATOM 780 C CA . LEU A 1 107 ? -2.847 7.065 7.002 1.00 88.81 107 LEU A CA 1
ATOM 781 C C . LEU A 1 107 ? -3.193 8.135 8.045 1.00 88.81 107 LEU A C 1
ATOM 783 O O . LEU A 1 107 ? -3.821 7.819 9.056 1.00 88.81 107 LEU A O 1
ATOM 787 N N . ALA A 1 108 ? -2.864 9.402 7.777 1.00 86.56 108 ALA A N 1
ATOM 788 C CA . ALA A 1 108 ? -3.184 10.513 8.671 1.00 86.56 108 ALA A CA 1
ATOM 789 C C . ALA A 1 108 ? -4.703 10.673 8.882 1.00 86.56 108 ALA A C 1
ATOM 791 O O . ALA A 1 108 ? -5.155 10.897 10.006 1.00 86.56 108 ALA A O 1
ATOM 792 N N . LYS A 1 109 ? -5.511 10.503 7.826 1.00 86.94 109 LYS A N 1
ATOM 793 C CA . LYS A 1 109 ? -6.984 10.545 7.921 1.00 86.94 109 LYS A CA 1
ATOM 794 C C . LYS A 1 109 ? -7.543 9.396 8.754 1.00 86.94 109 LYS A C 1
ATOM 796 O O . LYS A 1 109 ? -8.412 9.624 9.596 1.00 86.94 109 LYS A O 1
ATOM 801 N N . VAL A 1 110 ? -7.036 8.180 8.550 1.00 84.44 110 VAL A N 1
ATOM 802 C CA . VAL A 1 110 ? -7.469 7.007 9.321 1.00 84.44 110 VAL A CA 1
ATOM 803 C C . VAL A 1 110 ? -7.120 7.193 10.802 1.00 84.44 110 VAL A C 1
ATOM 805 O O . VAL A 1 110 ? -7.992 7.051 11.657 1.00 84.44 110 VAL A O 1
ATOM 808 N N . GLN A 1 111 ? -5.904 7.637 11.125 1.00 78.31 111 GLN A N 1
ATOM 809 C CA . GLN A 1 111 ? -5.496 7.920 12.509 1.00 78.31 111 GLN A CA 1
ATOM 810 C C . GLN A 1 111 ? -6.318 9.043 13.167 1.00 78.31 111 GLN A C 1
ATOM 812 O O . GLN A 1 111 ? -6.673 8.951 14.348 1.00 78.31 111 GLN A O 1
ATOM 817 N N . ALA A 1 112 ? -6.670 10.083 12.406 1.00 75.81 112 ALA A N 1
ATOM 818 C CA . ALA A 1 112 ? -7.545 11.148 12.884 1.00 75.81 112 ALA A CA 1
ATOM 819 C C . ALA A 1 112 ? -8.949 10.619 13.214 1.00 75.81 112 ALA A C 1
ATOM 821 O O . ALA A 1 112 ? -9.500 10.972 14.253 1.00 75.81 112 ALA A O 1
ATOM 822 N N . SER A 1 113 ? -9.504 9.725 12.388 1.00 68.00 113 SER A N 1
ATOM 823 C CA . SER A 1 113 ? -10.822 9.128 12.641 1.00 68.00 113 SER A CA 1
ATOM 824 C C . SER A 1 113 ? -10.854 8.236 13.890 1.00 68.00 113 SER A C 1
ATOM 826 O O . SER A 1 113 ? -11.812 8.307 14.653 1.00 68.00 113 SER A O 1
ATOM 828 N N . VAL A 1 114 ? -9.774 7.500 14.180 1.00 58.84 114 VAL A N 1
ATOM 829 C CA . VAL A 1 114 ? -9.643 6.696 15.413 1.00 58.84 114 VAL A CA 1
ATOM 830 C C . VAL A 1 114 ? -9.545 7.583 16.664 1.00 58.84 114 VAL A C 1
ATOM 832 O O . VAL A 1 114 ? -10.022 7.210 17.734 1.00 58.84 114 VAL A O 1
ATOM 835 N N . SER A 1 115 ? -8.981 8.787 16.538 1.00 54.06 115 SER A N 1
ATOM 836 C CA . SER A 1 115 ? -8.845 9.734 17.655 1.00 54.06 115 SER A CA 1
ATOM 837 C C . SER A 1 115 ? -10.144 10.487 17.992 1.00 54.06 115 SER A C 1
ATOM 839 O O . SER A 1 115 ? -10.262 11.035 19.089 1.00 54.06 115 SER A O 1
ATOM 841 N N . VAL A 1 116 ? -11.127 10.524 17.082 1.00 46.03 116 VAL A N 1
ATOM 842 C CA . VAL A 1 116 ? -12.396 11.256 17.278 1.00 46.03 116 VAL A CA 1
ATOM 843 C C . VAL A 1 116 ? -13.451 10.408 18.000 1.00 46.03 116 VAL A C 1
ATOM 845 O O . VAL A 1 116 ? -14.255 10.957 18.749 1.00 46.03 116 VAL A O 1
ATOM 848 N N . THR A 1 117 ? -13.385 9.078 17.929 1.00 41.97 117 THR A N 1
ATOM 849 C CA . THR A 1 117 ? -14.317 8.179 18.644 1.00 41.97 117 THR A CA 1
ATOM 850 C C . THR A 1 117 ? -14.069 8.091 20.160 1.00 41.97 117 THR A C 1
ATOM 852 O O . THR A 1 117 ? -14.766 7.365 20.863 1.00 41.97 117 THR A O 1
ATOM 855 N N . GLY A 1 118 ? -13.089 8.835 20.689 1.00 41.88 118 GLY A N 1
ATOM 856 C CA . GLY A 1 118 ? -12.781 8.928 22.122 1.00 41.88 118 GLY A CA 1
ATOM 857 C C . GLY A 1 118 ? -13.345 10.163 22.841 1.00 41.88 118 GLY A C 1
ATOM 858 O O . GLY A 1 118 ? -13.011 10.378 24.008 1.00 41.88 118 GLY A O 1
ATOM 859 N N . LYS A 1 119 ? -14.151 11.010 22.181 1.00 39.66 119 LYS A N 1
ATOM 860 C CA . LYS A 1 119 ? -14.705 12.245 22.777 1.00 39.66 119 LYS A CA 1
ATOM 861 C C . LYS A 1 119 ? -16.195 12.458 22.470 1.00 39.66 119 LYS A C 1
ATOM 863 O O . LYS A 1 119 ? -16.581 13.472 21.910 1.00 39.66 119 LYS A O 1
ATOM 868 N N . GLU A 1 120 ? -17.034 11.541 22.927 1.00 41.12 120 GLU A N 1
ATOM 869 C CA . GLU A 1 120 ? -18.484 11.726 23.117 1.00 41.12 120 GLU A CA 1
ATOM 870 C C . GLU A 1 120 ? -18.894 10.691 24.182 1.00 41.12 120 GLU A C 1
ATOM 872 O O . GLU A 1 120 ? -18.541 9.528 24.057 1.00 41.12 120 GLU A O 1
ATOM 877 N N . GLU A 1 121 ? -19.566 10.934 25.301 1.00 45.12 121 GLU A N 1
ATOM 878 C CA . GLU A 1 121 ? -20.109 12.109 25.960 1.00 45.12 121 GLU A CA 1
ATOM 879 C C . GLU A 1 121 ? -20.421 11.634 27.394 1.00 45.12 121 GLU A C 1
ATOM 881 O O . GLU A 1 121 ? -21.381 10.905 27.622 1.00 45.12 121 GLU A O 1
ATOM 886 N N . GLN A 1 122 ? -19.601 11.989 28.390 1.00 44.75 122 GLN A N 1
ATOM 887 C CA . GLN A 1 122 ? -19.945 11.778 29.804 1.00 44.75 122 GLN A CA 1
ATOM 888 C C . GLN A 1 122 ? -20.300 13.131 30.425 1.00 44.75 122 GLN A C 1
ATOM 890 O O . GLN A 1 122 ? -19.622 13.666 31.305 1.00 44.75 122 GLN A O 1
ATOM 895 N N . LYS A 1 123 ? -21.379 13.735 29.915 1.00 40.12 123 LYS A N 1
ATOM 896 C CA . LYS A 1 123 ? -21.937 14.961 30.483 1.00 40.12 123 LYS A CA 1
ATOM 897 C C . LYS A 1 123 ? -22.788 14.612 31.700 1.00 40.12 123 LYS A C 1
ATOM 899 O O . LYS A 1 123 ? -23.966 14.285 31.609 1.00 40.12 123 LYS A O 1
ATOM 904 N N . SER A 1 124 ? -22.144 14.721 32.860 1.00 45.41 124 SER A N 1
ATOM 905 C CA . SER A 1 124 ? -22.769 14.850 34.176 1.00 45.41 124 SER A CA 1
ATOM 906 C C . SER A 1 124 ? -24.050 15.688 34.120 1.00 45.41 124 SER A C 1
ATOM 908 O O . SER A 1 124 ? -23.998 16.884 33.838 1.00 45.41 124 SER A O 1
ATOM 910 N N . THR A 1 125 ? -25.186 15.101 34.490 1.00 41.69 125 THR A N 1
ATOM 911 C CA . THR A 1 125 ? -26.348 15.864 34.963 1.00 41.69 125 THR A CA 1
ATOM 912 C C . THR A 1 125 ? -26.534 15.580 36.447 1.00 41.69 125 THR A C 1
ATOM 914 O O . THR A 1 125 ? -27.100 14.576 36.870 1.00 41.69 125 THR A O 1
ATOM 917 N N . LYS A 1 126 ? -25.983 16.483 37.260 1.00 44.12 126 LYS A N 1
ATOM 918 C CA . LYS A 1 126 ? -26.117 16.504 38.714 1.00 44.12 126 LYS A CA 1
ATOM 919 C C . LYS A 1 126 ? -27.373 17.309 39.080 1.00 44.12 126 LYS A C 1
ATOM 921 O O . LYS A 1 126 ? -27.402 18.513 38.884 1.00 44.12 126 LYS A O 1
ATOM 926 N N . VAL A 1 127 ? -28.359 16.609 39.648 1.00 46.91 127 VAL A N 1
ATOM 927 C CA . VAL A 1 127 ? -29.303 17.032 40.707 1.00 46.91 127 VAL A CA 1
ATOM 928 C C . VAL A 1 127 ? -30.178 18.281 40.474 1.00 46.91 127 VAL A C 1
ATOM 930 O O . VAL A 1 127 ? -29.726 19.411 40.615 1.00 46.91 127 VAL A O 1
ATOM 933 N N . ALA A 1 128 ? -31.499 18.067 40.397 1.00 49.03 128 ALA A N 1
ATOM 934 C CA . ALA A 1 128 ? -32.492 19.025 40.894 1.00 49.03 128 ALA A CA 1
ATOM 935 C C . ALA A 1 128 ? -33.569 18.315 41.737 1.00 49.03 128 ALA A C 1
ATOM 937 O O . ALA A 1 128 ? -34.497 17.676 41.256 1.00 49.03 128 ALA A O 1
ATOM 938 N N . LYS A 1 129 ? -33.391 18.452 43.048 1.00 48.66 129 LYS A N 1
ATOM 939 C CA . LYS A 1 129 ? -34.272 18.082 44.157 1.00 48.66 129 LYS A CA 1
ATOM 940 C C . LYS A 1 129 ? -35.601 18.850 44.074 1.00 48.66 129 LYS A C 1
ATOM 942 O O . LYS A 1 129 ? -35.585 20.074 44.175 1.00 48.66 129 LYS A O 1
ATOM 947 N N . LYS A 1 130 ? -36.755 18.171 44.038 1.00 44.19 130 LYS A N 1
ATOM 948 C CA . LYS A 1 130 ? -38.015 18.744 44.553 1.00 44.19 130 LYS A CA 1
ATOM 949 C C . LYS A 1 130 ? -38.900 17.678 45.204 1.00 44.19 130 LYS A C 1
ATOM 951 O O . LYS A 1 130 ? -39.373 16.743 44.577 1.00 44.19 130 LYS A O 1
ATOM 956 N N . ARG A 1 131 ? -39.072 17.866 46.513 1.00 52.47 131 ARG A N 1
ATOM 957 C CA . ARG A 1 131 ? -40.007 17.200 47.426 1.00 52.47 131 ARG A CA 1
ATOM 958 C C . ARG A 1 131 ? -41.454 17.329 46.933 1.00 52.47 131 ARG A C 1
ATOM 960 O O . ARG A 1 131 ? -41.835 18.440 46.568 1.00 52.47 131 ARG A O 1
ATOM 967 N N . LYS A 1 132 ? -42.263 16.278 47.110 1.00 38.97 132 LYS A N 1
ATOM 968 C CA . LYS A 1 132 ? -43.512 16.284 47.911 1.00 38.97 132 LYS A CA 1
ATOM 969 C C . LYS A 1 132 ? -44.236 14.929 47.803 1.00 38.97 132 LYS A C 1
ATOM 971 O O . LYS A 1 132 ? -44.680 14.555 46.729 1.00 38.97 132 LYS A O 1
ATOM 976 N N . ALA A 1 133 ? -44.376 14.244 48.935 1.00 44.25 133 ALA A N 1
ATOM 977 C CA . ALA A 1 133 ? -45.548 13.416 49.251 1.00 44.25 133 ALA A CA 1
ATOM 978 C C . ALA A 1 133 ? -46.605 14.324 49.936 1.00 44.25 133 ALA A C 1
ATOM 980 O O . ALA A 1 133 ? -46.267 15.486 50.208 1.00 44.25 133 ALA A O 1
ATOM 981 N N . PRO A 1 134 ? -47.800 13.860 50.353 1.00 55.56 134 PRO A N 1
ATOM 982 C CA . PRO A 1 134 ? -48.565 12.651 50.011 1.00 55.56 134 PRO A CA 1
ATOM 983 C C . PRO A 1 134 ? -50.030 12.981 49.611 1.00 55.56 134 PRO A C 1
ATOM 985 O O . PRO A 1 134 ? -50.473 14.127 49.734 1.00 55.56 134 PRO A O 1
ATOM 988 N N . LYS A 1 135 ? -50.804 11.963 49.223 1.00 46.09 135 LYS A N 1
ATOM 989 C CA . LYS A 1 135 ? -52.150 11.700 49.759 1.00 46.09 135 LYS A CA 1
ATOM 990 C C . LYS A 1 135 ? -52.483 10.228 49.575 1.00 46.09 135 LYS A C 1
ATOM 992 O O . LYS A 1 135 ? -52.139 9.706 48.495 1.00 46.09 135 LYS A O 1
#